Protein AF-A0A7C1AS40-F1 (afdb_monomer_lite)

Secondary structure (DSSP, 8-state):
-HHHHHHHHHHHHHHHHHHHHHHHHTTTS-GGGHHHHHHHHHHHHHHHHHHHHHHH-HHHHHHHTTTHHHHHT-HHHHHHIIIIITTS-HHHHHHHHHHHHHHHHHHHHHHHHHHHHHHHSEETTEE-STTPPP-HHHHSHHHHHHHHHHHHHHHHHHHHHHHHHHHHHHHHHHTS-S----

Radius of gyration: 21.77 Å; chains: 1; bounding box: 57×66×56 Å

Sequence (182 aa):
VENAIGMGAAATFVLVFSNILVSLIKNIIPKKIRIPCFIVVIATFVTMVELFLEAYLPDLNESLGLYVPLIVVNCIILGRAEAFASRNPVMLSLADGLGMGVGFSLALLLLGSIREILGSNALFGYELIPGFRPAMIMILPPGAFLTIGFLLGLFALIRSRRVEREEKMMNAEIALPEGAKE

Foldseek 3Di:
DVLLLLLLVLLLQLLLQLLLVLLVCLVVDDPVCSLVVSLVSSVVSLVVVLVVCVVPPVVSCVVCVVVSNVSSVDCLSSVLSPPPSSPDHNVVSNVVSNVSSVVSSVVSVVLVQVLCCQAVCDGPRHRDDPPDDGPVCCVDPNVSVVSVVVVVVVVVVVVVVVVVVVVVVVVVVVPPDPPPDD

pLDDT: mean 84.47, std 12.49, range [39.41, 96.31]

Structure (mmCIF, N/CA/C/O backbone):
data_AF-A0A7C1AS40-F1
#
_entry.id   AF-A0A7C1AS40-F1
#
loop_
_atom_site.group_PDB
_atom_site.id
_atom_site.type_symbol
_atom_site.label_atom_id
_atom_site.label_alt_id
_atom_site.label_comp_id
_atom_site.label_asym_id
_atom_site.label_entity_id
_atom_site.label_seq_id
_atom_site.pdbx_PDB_ins_code
_atom_site.Cartn_x
_atom_site.Cartn_y
_atom_site.Cartn_z
_atom_site.occupancy
_atom_site.B_iso_or_equiv
_atom_site.auth_seq_id
_atom_site.auth_comp_id
_atom_site.auth_asym_id
_atom_site.auth_atom_id
_atom_site.pdbx_PDB_model_num
ATOM 1 N N . VAL A 1 1 ? 7.147 -4.777 -14.436 1.00 80.81 1 VAL A N 1
ATOM 2 C CA . VAL A 1 1 ? 5.748 -4.370 -14.170 1.00 80.81 1 VAL A CA 1
ATOM 3 C C . VAL A 1 1 ? 4.931 -5.499 -13.568 1.00 80.81 1 VAL A C 1
ATOM 5 O O . VAL A 1 1 ? 4.179 -5.231 -12.641 1.00 80.81 1 VAL A O 1
ATOM 8 N N . GLU A 1 2 ? 5.115 -6.745 -14.008 1.00 81.88 2 GLU A N 1
ATOM 9 C CA . GLU A 1 2 ? 4.418 -7.934 -13.478 1.00 81.88 2 GLU A CA 1
ATOM 10 C C . GLU A 1 2 ? 4.502 -8.045 -11.947 1.00 81.88 2 GLU A C 1
ATOM 12 O O . GLU A 1 2 ? 3.477 -8.092 -11.268 1.00 81.88 2 GLU A O 1
ATOM 17 N N . ASN A 1 3 ? 5.708 -7.914 -11.384 1.00 85.12 3 ASN A N 1
ATOM 18 C CA . ASN A 1 3 ? 5.913 -7.919 -9.930 1.00 85.12 3 ASN A CA 1
ATOM 19 C C . ASN A 1 3 ? 5.188 -6.770 -9.209 1.00 85.12 3 ASN A C 1
ATOM 21 O O . ASN A 1 3 ? 4.711 -6.942 -8.091 1.00 85.12 3 ASN A O 1
ATOM 25 N N . ALA A 1 4 ? 5.082 -5.596 -9.842 1.00 85.75 4 ALA A N 1
ATOM 26 C CA . ALA A 1 4 ? 4.379 -4.451 -9.264 1.00 85.75 4 ALA A CA 1
ATOM 27 C C . ALA A 1 4 ? 2.862 -4.691 -9.212 1.00 85.75 4 ALA A C 1
ATOM 29 O O . ALA A 1 4 ? 2.217 -4.296 -8.243 1.00 85.75 4 ALA A O 1
ATOM 30 N N . ILE A 1 5 ? 2.309 -5.375 -10.219 1.00 88.81 5 ILE A N 1
ATOM 31 C CA . ILE A 1 5 ? 0.897 -5.773 -10.253 1.00 88.81 5 ILE A CA 1
ATOM 32 C C . ILE A 1 5 ? 0.625 -6.815 -9.167 1.00 88.81 5 ILE A C 1
ATOM 34 O O . ILE A 1 5 ? -0.288 -6.622 -8.366 1.00 88.81 5 ILE A O 1
ATOM 38 N N . GLY A 1 6 ? 1.440 -7.874 -9.093 1.00 88.25 6 GLY A N 1
ATOM 39 C CA . GLY A 1 6 ? 1.285 -8.930 -8.088 1.00 88.25 6 GLY A CA 1
ATOM 40 C C . GLY A 1 6 ? 1.382 -8.396 -6.656 1.00 88.25 6 GLY A C 1
ATOM 41 O O . GLY A 1 6 ? 0.500 -8.638 -5.832 1.00 88.25 6 GLY A O 1
ATOM 42 N N . MET A 1 7 ? 2.403 -7.582 -6.378 1.00 88.94 7 MET A N 1
ATOM 43 C CA . MET A 1 7 ? 2.601 -6.978 -5.059 1.00 88.94 7 MET A CA 1
ATOM 44 C C . MET A 1 7 ? 1.507 -5.957 -4.708 1.00 88.94 7 MET A C 1
ATOM 46 O O . MET A 1 7 ? 1.029 -5.933 -3.574 1.00 88.94 7 MET A O 1
ATOM 50 N N . GLY A 1 8 ? 1.081 -5.126 -5.666 1.00 91.19 8 GLY A N 1
ATOM 51 C CA . GLY A 1 8 ? 0.003 -4.154 -5.466 1.00 91.19 8 GLY A CA 1
ATOM 52 C C . GLY A 1 8 ? -1.343 -4.822 -5.181 1.00 91.19 8 GLY A C 1
ATOM 53 O O . GLY A 1 8 ? -2.040 -4.436 -4.239 1.00 91.19 8 GLY A O 1
ATOM 54 N N . ALA A 1 9 ? -1.678 -5.875 -5.930 1.00 92.00 9 ALA A N 1
ATOM 55 C CA . ALA A 1 9 ? -2.897 -6.653 -5.726 1.00 92.00 9 ALA A CA 1
ATOM 56 C C . ALA A 1 9 ? -2.912 -7.336 -4.349 1.00 92.00 9 ALA A C 1
ATOM 58 O O . ALA A 1 9 ? -3.888 -7.195 -3.609 1.00 92.00 9 ALA A O 1
ATOM 59 N N . ALA A 1 10 ? -1.810 -7.992 -3.968 1.00 92.31 10 ALA A N 1
ATOM 60 C CA . ALA A 1 10 ? -1.652 -8.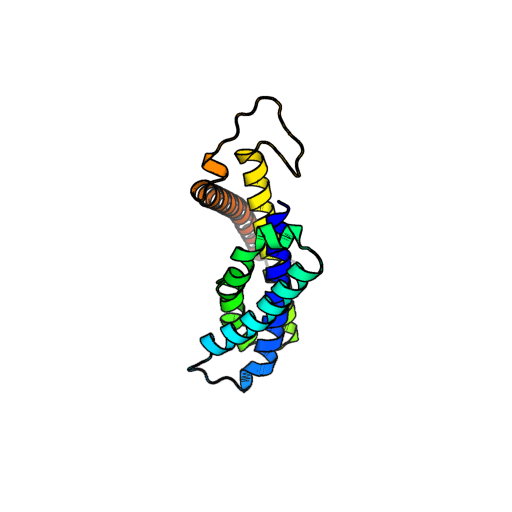609 -2.651 1.00 92.31 10 ALA A CA 1
ATOM 61 C C . ALA A 1 10 ? -1.811 -7.582 -1.516 1.00 92.31 10 ALA A C 1
ATOM 63 O O . ALA A 1 10 ? -2.607 -7.781 -0.598 1.00 92.31 10 ALA A O 1
ATOM 64 N N . ALA A 1 11 ? -1.117 -6.443 -1.601 1.00 92.69 11 ALA A N 1
ATOM 65 C CA . ALA A 1 11 ? -1.206 -5.389 -0.592 1.00 92.69 11 ALA A CA 1
ATOM 66 C C . ALA A 1 11 ? -2.608 -4.763 -0.513 1.00 92.69 11 ALA A C 1
ATOM 68 O O . ALA A 1 11 ? -3.080 -4.459 0.581 1.00 92.69 11 ALA A O 1
ATOM 69 N N . THR A 1 12 ? -3.294 -4.598 -1.647 1.00 95.12 12 THR A N 1
ATOM 70 C CA . THR A 1 12 ? -4.672 -4.080 -1.698 1.00 95.12 12 THR A CA 1
ATOM 71 C C . THR A 1 12 ? -5.645 -5.034 -1.023 1.00 95.12 12 THR A C 1
ATOM 73 O O . THR A 1 12 ? -6.460 -4.597 -0.213 1.00 95.12 12 THR A O 1
ATOM 76 N N . PHE A 1 13 ? -5.536 -6.333 -1.311 1.00 94.94 13 PHE A N 1
ATOM 77 C CA . PHE A 1 13 ? -6.330 -7.358 -0.643 1.00 94.94 13 PHE A CA 1
ATOM 78 C C . PHE A 1 13 ? -6.127 -7.284 0.874 1.00 94.94 13 PHE A C 1
ATOM 80 O O . PHE A 1 13 ? -7.086 -7.084 1.619 1.00 94.94 13 PHE A O 1
ATOM 87 N N . VAL A 1 14 ? -4.872 -7.339 1.329 1.00 95.81 14 VAL A N 1
ATOM 88 C CA . VAL A 1 14 ? -4.545 -7.278 2.759 1.00 95.81 14 VAL A CA 1
ATOM 89 C C . VAL A 1 14 ? -5.106 -6.005 3.391 1.00 95.81 14 VAL A C 1
ATOM 91 O O . VAL A 1 14 ? -5.784 -6.102 4.408 1.00 95.81 14 VAL A O 1
ATOM 94 N N . LEU A 1 15 ? -4.905 -4.839 2.769 1.00 95.69 15 LEU A N 1
ATOM 95 C CA . LEU A 1 15 ? -5.369 -3.543 3.271 1.00 95.69 15 LEU A CA 1
ATOM 96 C C . LEU A 1 15 ? -6.892 -3.486 3.453 1.00 95.69 15 LEU A C 1
ATOM 98 O O . LEU A 1 15 ? -7.380 -2.990 4.470 1.00 95.69 15 LEU A O 1
ATOM 102 N N . VAL A 1 16 ? -7.650 -3.987 2.476 1.00 96.31 16 VAL A N 1
ATOM 103 C CA . VAL A 1 16 ? -9.117 -3.995 2.516 1.00 96.31 16 VAL A CA 1
ATOM 104 C C . VAL A 1 16 ? -9.610 -4.882 3.655 1.00 96.31 16 VAL A C 1
ATOM 106 O O . VAL A 1 16 ? -10.359 -4.420 4.520 1.00 96.31 16 VAL A O 1
ATOM 109 N N . PHE A 1 17 ? -9.162 -6.136 3.699 1.00 95.69 17 PHE A N 1
ATOM 110 C CA . PHE A 1 17 ? -9.638 -7.099 4.690 1.00 95.69 17 PHE A CA 1
ATOM 111 C C . PHE A 1 17 ? -9.147 -6.775 6.104 1.00 95.69 17 PHE A C 1
ATOM 113 O O . PHE A 1 17 ? -9.927 -6.874 7.058 1.00 95.69 17 PHE A O 1
ATOM 120 N N . SER A 1 18 ? -7.913 -6.283 6.255 1.00 95.12 18 SER A N 1
ATOM 121 C CA . SER A 1 18 ? -7.411 -5.825 7.550 1.00 95.12 18 SER A CA 1
ATOM 122 C C . SER A 1 18 ? -8.200 -4.623 8.063 1.00 95.12 18 SER A C 1
ATOM 124 O O . SER A 1 18 ? -8.554 -4.595 9.239 1.00 95.12 18 SER A O 1
ATOM 126 N N . ASN A 1 19 ? -8.541 -3.652 7.205 1.00 94.38 19 ASN A N 1
ATOM 127 C CA . ASN A 1 19 ? -9.319 -2.478 7.613 1.00 94.38 19 ASN A CA 1
ATOM 128 C C . ASN A 1 19 ? -10.747 -2.841 8.030 1.00 94.38 19 ASN A C 1
ATOM 130 O O . ASN A 1 19 ? -11.255 -2.295 9.013 1.00 94.38 19 ASN A O 1
ATOM 134 N N . ILE A 1 20 ? -11.387 -3.777 7.324 1.00 95.19 20 ILE A N 1
ATOM 135 C CA . ILE A 1 20 ? -12.688 -4.324 7.725 1.00 95.19 20 ILE A CA 1
ATOM 136 C C . ILE A 1 20 ? -12.561 -4.940 9.117 1.00 95.19 20 ILE A C 1
ATOM 138 O O . ILE A 1 20 ? -13.259 -4.514 10.037 1.00 95.19 20 ILE A O 1
ATOM 142 N N . LEU A 1 21 ? -11.642 -5.895 9.298 1.00 94.88 21 LEU A N 1
ATOM 143 C CA . LEU A 1 21 ? -11.549 -6.645 10.546 1.00 94.88 21 LEU A CA 1
ATOM 144 C C . LEU A 1 21 ? -11.192 -5.736 11.726 1.00 94.88 21 LEU A C 1
ATOM 146 O O . LEU A 1 21 ? -11.861 -5.796 12.756 1.00 94.88 21 LEU A O 1
ATOM 150 N N . VAL A 1 22 ? -10.221 -4.833 11.554 1.00 94.06 22 VAL A N 1
ATOM 151 C CA . VAL A 1 22 ? -9.848 -3.821 12.555 1.00 94.06 22 VAL A CA 1
ATOM 152 C C . VAL A 1 22 ? -11.051 -2.961 12.946 1.00 94.06 22 VAL A C 1
ATOM 154 O O . VAL A 1 22 ? -11.262 -2.712 14.133 1.00 94.06 22 VAL A O 1
ATOM 157 N N . SER A 1 23 ? -11.878 -2.550 11.982 1.00 93.19 23 SER A N 1
ATOM 158 C CA . SER A 1 23 ? -13.081 -1.760 12.254 1.00 93.19 23 SER A CA 1
ATOM 159 C C . SER A 1 23 ? -14.151 -2.530 13.040 1.00 93.19 23 SER A C 1
ATOM 161 O O . SER A 1 23 ? -14.885 -1.906 13.813 1.00 93.19 23 SER A O 1
ATOM 163 N N . LEU A 1 24 ? -14.236 -3.860 12.901 1.00 92.88 24 LEU A N 1
ATOM 164 C CA . LEU A 1 24 ? -15.124 -4.697 13.720 1.00 92.88 24 LEU A CA 1
ATOM 165 C C . LEU A 1 24 ? -14.606 -4.838 15.157 1.00 92.88 24 LEU A C 1
ATOM 167 O O . LEU A 1 24 ? -15.365 -4.679 16.111 1.00 92.88 24 LEU A O 1
ATOM 171 N N . ILE A 1 25 ? -13.312 -5.114 15.322 1.00 92.56 25 ILE A N 1
ATOM 172 C CA . ILE A 1 25 ? -12.728 -5.456 16.630 1.00 92.56 25 ILE A CA 1
ATOM 173 C C . ILE A 1 25 ? -12.251 -4.235 17.431 1.00 92.56 25 ILE A C 1
ATOM 175 O O . ILE A 1 25 ? -11.827 -4.377 18.579 1.00 92.56 25 ILE A O 1
ATOM 179 N N . LYS A 1 26 ? -12.333 -3.020 16.867 1.00 87.69 26 LYS A N 1
ATOM 180 C CA . LYS A 1 26 ? -11.819 -1.780 17.483 1.00 87.69 26 LYS A CA 1
ATOM 181 C C . LYS A 1 26 ? -12.325 -1.509 18.903 1.00 87.69 26 LYS A C 1
ATOM 183 O O . LYS A 1 26 ? -11.596 -0.913 19.689 1.00 87.69 26 LYS A O 1
ATOM 188 N N . ASN A 1 27 ? -13.541 -1.948 19.237 1.00 88.50 27 ASN A N 1
ATOM 189 C CA . ASN A 1 27 ? -14.148 -1.728 20.555 1.00 88.50 27 ASN A CA 1
ATOM 190 C C . ASN A 1 27 ? -13.573 -2.650 21.642 1.00 88.50 27 ASN A C 1
ATOM 192 O O . ASN A 1 27 ? -13.699 -2.349 22.824 1.00 88.50 27 ASN A O 1
ATOM 196 N N . ILE A 1 28 ? -12.942 -3.759 21.246 1.00 91.12 28 ILE A N 1
ATOM 197 C CA . ILE A 1 28 ? -12.366 -4.759 22.155 1.00 91.12 28 ILE A CA 1
ATOM 198 C C . ILE A 1 28 ? -10.902 -4.414 22.477 1.00 91.12 28 ILE A C 1
ATOM 200 O O . ILE A 1 28 ? -10.394 -4.767 23.537 1.00 91.12 28 ILE A O 1
ATOM 204 N N . ILE A 1 29 ? -10.214 -3.699 21.580 1.00 90.00 29 ILE A N 1
ATOM 205 C CA . ILE A 1 29 ? -8.767 -3.466 21.664 1.00 90.00 29 ILE A CA 1
ATOM 206 C C . ILE A 1 29 ? -8.430 -2.299 22.614 1.00 90.00 29 ILE A C 1
ATOM 208 O O . ILE A 1 29 ? -8.769 -1.143 22.329 1.00 90.00 29 ILE A O 1
ATOM 212 N N . PRO A 1 30 ? -7.663 -2.538 23.697 1.00 90.69 30 PRO A N 1
ATOM 213 C CA . PRO A 1 30 ? -7.175 -1.478 24.573 1.00 90.69 30 PRO A CA 1
ATOM 214 C C . PRO A 1 30 ? -6.168 -0.566 23.864 1.00 90.69 30 PRO A C 1
ATOM 216 O O . PRO A 1 30 ? -5.288 -1.024 23.135 1.00 90.69 30 PRO A O 1
ATOM 219 N N . LYS A 1 31 ? -6.209 0.741 24.162 1.00 89.62 31 LYS A N 1
ATOM 220 C CA . LYS A 1 31 ? -5.322 1.746 23.535 1.00 89.62 31 LYS A CA 1
ATOM 221 C C . LYS A 1 31 ? -3.826 1.423 23.669 1.00 89.62 31 LYS A C 1
ATOM 223 O O . LYS A 1 31 ? -3.066 1.740 22.764 1.00 89.62 31 LYS A O 1
ATOM 228 N N . LYS A 1 32 ? -3.411 0.789 24.774 1.00 91.88 32 LYS A N 1
ATOM 229 C CA . LYS A 1 32 ? -1.999 0.498 25.082 1.00 91.88 32 LYS A CA 1
ATOM 230 C C . LYS A 1 32 ? -1.362 -0.558 24.169 1.00 91.88 32 LYS A C 1
ATOM 232 O O . LYS A 1 32 ? -0.155 -0.525 23.988 1.00 91.88 32 LYS A O 1
ATOM 237 N N . ILE A 1 33 ? -2.151 -1.476 23.605 1.00 93.69 33 ILE A N 1
ATOM 238 C CA . ILE A 1 33 ? -1.653 -2.622 22.814 1.00 93.69 33 ILE A CA 1
ATOM 239 C C . ILE A 1 33 ? -2.183 -2.624 21.377 1.00 93.69 33 ILE A C 1
ATOM 241 O O . ILE A 1 33 ? -2.150 -3.638 20.686 1.00 93.69 33 ILE A O 1
ATOM 245 N N . ARG A 1 34 ? -2.673 -1.473 20.909 1.00 91.06 34 ARG A N 1
ATOM 246 C CA . ARG A 1 34 ? -3.359 -1.355 19.623 1.00 91.06 34 ARG A CA 1
ATOM 247 C C . ARG A 1 34 ? -2.477 -1.726 18.429 1.00 91.06 34 ARG A C 1
ATOM 249 O O . ARG A 1 34 ? -2.910 -2.509 17.591 1.00 91.06 34 ARG A O 1
ATOM 256 N N . ILE A 1 35 ? -1.265 -1.174 18.363 1.00 92.81 35 ILE A N 1
ATOM 257 C CA . ILE A 1 35 ? -0.340 -1.394 17.241 1.00 92.81 35 ILE A CA 1
ATOM 258 C C . ILE A 1 35 ? 0.022 -2.888 17.113 1.00 92.81 35 ILE A C 1
ATOM 260 O O . ILE A 1 35 ? -0.199 -3.438 16.035 1.00 92.81 35 ILE A O 1
ATOM 264 N N . PRO A 1 36 ? 0.462 -3.591 18.183 1.00 94.12 36 PRO A N 1
ATOM 265 C CA . PRO A 1 36 ? 0.681 -5.038 18.125 1.00 94.12 36 PRO A CA 1
ATOM 266 C C . PRO A 1 36 ? -0.546 -5.836 17.672 1.00 94.12 36 PRO A C 1
ATOM 268 O O . PRO A 1 36 ? -0.420 -6.710 16.819 1.00 94.12 36 PRO A O 1
ATOM 271 N N . CYS A 1 37 ? -1.743 -5.521 18.183 1.00 94.19 37 CYS A N 1
ATOM 272 C CA . CYS A 1 37 ? -2.968 -6.209 17.764 1.00 94.19 37 CYS A CA 1
ATOM 273 C C . CYS A 1 37 ? -3.250 -6.040 16.263 1.00 94.19 37 CYS A C 1
ATOM 275 O O . CYS A 1 37 ? -3.658 -6.995 15.607 1.00 94.19 37 CYS A O 1
ATOM 277 N N . PHE A 1 38 ? -3.022 -4.848 15.705 1.00 93.75 38 PHE A N 1
ATOM 278 C CA . PHE A 1 38 ? -3.210 -4.610 14.272 1.00 93.75 38 PHE A CA 1
ATOM 279 C C . PHE A 1 38 ? -2.192 -5.363 13.426 1.00 93.75 38 PHE A C 1
ATOM 281 O O . PHE A 1 38 ? -2.575 -5.951 12.420 1.00 93.75 38 PHE A O 1
ATOM 288 N N . ILE A 1 39 ? -0.930 -5.410 13.855 1.00 94.75 39 ILE A N 1
ATOM 289 C CA . ILE A 1 39 ? 0.113 -6.177 13.165 1.00 94.75 39 ILE A CA 1
ATOM 290 C C . ILE A 1 39 ? -0.263 -7.661 13.106 1.00 94.75 39 ILE A C 1
ATOM 292 O O . ILE A 1 39 ? -0.137 -8.261 12.046 1.00 94.75 39 ILE A O 1
ATOM 296 N N . VAL A 1 40 ? -0.790 -8.241 14.191 1.00 95.12 40 VAL A N 1
ATOM 297 C CA . VAL A 1 40 ? -1.249 -9.644 14.196 1.00 95.12 40 VAL A CA 1
ATOM 298 C C . VAL A 1 40 ? -2.393 -9.859 13.204 1.00 95.12 40 VAL A C 1
ATOM 300 O O . VAL A 1 40 ? -2.353 -10.803 12.422 1.00 95.12 40 VAL A O 1
ATOM 303 N N . VAL A 1 41 ? -3.386 -8.966 13.179 1.00 95.19 41 VAL A N 1
ATOM 304 C CA . VAL A 1 41 ? -4.489 -9.031 12.206 1.00 95.19 41 VAL A CA 1
ATOM 305 C C . VAL A 1 41 ? -3.969 -8.971 10.770 1.00 95.19 41 VAL A C 1
ATOM 307 O O . VAL A 1 41 ? -4.341 -9.797 9.942 1.00 95.19 41 VAL A O 1
ATOM 310 N N . ILE A 1 42 ? -3.076 -8.031 10.472 1.00 95.50 42 ILE A N 1
ATOM 311 C CA . ILE A 1 42 ? -2.483 -7.891 9.140 1.00 95.50 42 ILE A CA 1
ATOM 312 C C . ILE A 1 42 ? -1.681 -9.150 8.790 1.00 95.50 42 ILE A C 1
ATOM 314 O O . ILE A 1 42 ? -1.864 -9.696 7.705 1.00 95.50 42 ILE A O 1
ATOM 318 N N . ALA A 1 43 ? -0.861 -9.654 9.717 1.00 96.12 43 ALA A N 1
ATOM 319 C CA . ALA A 1 43 ? -0.068 -10.865 9.532 1.00 96.12 43 ALA A CA 1
ATOM 320 C C . ALA A 1 43 ? -0.941 -12.068 9.165 1.00 96.12 43 ALA A C 1
ATOM 322 O O . ALA A 1 43 ? -0.603 -12.780 8.228 1.00 96.12 43 ALA A O 1
ATOM 323 N N . THR A 1 44 ? -2.104 -12.245 9.804 1.00 95.88 44 THR A N 1
ATOM 324 C CA . THR A 1 44 ? -3.008 -13.350 9.438 1.00 95.88 44 THR A CA 1
ATOM 325 C C . THR A 1 44 ? -3.484 -13.284 7.988 1.00 95.88 44 THR A C 1
ATOM 327 O O . THR A 1 44 ? -3.530 -14.313 7.318 1.00 95.88 44 THR A O 1
ATOM 330 N N . PHE A 1 45 ? -3.782 -12.089 7.469 1.00 95.69 45 PHE A N 1
ATOM 331 C CA . PHE A 1 45 ? -4.193 -11.927 6.074 1.00 95.69 45 PHE A CA 1
ATOM 332 C C . PHE A 1 45 ? -3.018 -12.072 5.109 1.00 95.69 45 PHE A C 1
ATOM 334 O O . PHE A 1 45 ? -3.181 -12.659 4.044 1.00 95.69 45 PHE A O 1
ATOM 341 N N . VAL A 1 46 ? -1.834 -11.582 5.481 1.00 94.94 46 VAL A N 1
ATOM 342 C CA . VAL A 1 46 ? -0.617 -11.762 4.682 1.00 94.94 46 VAL A CA 1
ATOM 343 C C . VAL A 1 46 ? -0.270 -13.244 4.552 1.00 94.94 46 VAL A C 1
ATOM 345 O O . VAL A 1 46 ? -0.041 -13.697 3.438 1.00 94.94 46 VAL A O 1
ATOM 348 N N . THR A 1 47 ? -0.331 -14.021 5.636 1.00 94.50 47 THR A N 1
ATOM 349 C CA . THR A 1 47 ? -0.098 -15.474 5.591 1.00 94.50 47 THR A CA 1
ATOM 350 C C . THR A 1 47 ? -1.136 -16.200 4.732 1.00 94.50 47 THR A C 1
ATOM 352 O O . THR A 1 47 ? -0.789 -17.121 4.001 1.00 94.50 47 THR A O 1
ATOM 355 N N . MET A 1 48 ? -2.409 -15.782 4.753 1.00 94.00 48 MET A N 1
ATOM 356 C CA . MET A 1 48 ? -3.408 -16.339 3.827 1.00 94.00 48 MET A CA 1
ATOM 357 C C . MET A 1 48 ? -3.044 -16.076 2.360 1.00 94.00 48 MET A C 1
ATOM 359 O O . MET A 1 48 ? -3.212 -16.962 1.525 1.00 94.00 48 MET A O 1
ATOM 363 N N . VAL A 1 49 ? -2.539 -14.880 2.041 1.00 92.81 49 VAL A N 1
ATOM 364 C CA . VAL A 1 49 ? -2.078 -14.543 0.686 1.00 92.81 49 VAL A CA 1
ATOM 365 C C . VAL A 1 49 ? -0.826 -15.333 0.312 1.00 92.81 49 VAL A C 1
ATOM 367 O O . VAL A 1 49 ? -0.746 -15.816 -0.810 1.00 92.81 49 VAL A O 1
ATOM 370 N N . GLU A 1 50 ? 0.116 -15.502 1.237 1.00 91.81 50 GLU A N 1
ATOM 371 C CA . GLU A 1 50 ? 1.334 -16.299 1.046 1.00 91.81 50 GLU A CA 1
ATOM 372 C C . GLU A 1 50 ? 0.999 -17.737 0.635 1.00 91.81 50 GLU A C 1
ATOM 374 O O . GLU A 1 50 ? 1.416 -18.191 -0.428 1.00 91.81 50 GLU A O 1
ATOM 379 N N . LEU A 1 51 ? 0.137 -18.405 1.408 1.00 92.12 51 LEU A N 1
ATOM 380 C CA . LEU A 1 51 ? -0.316 -19.768 1.116 1.00 92.12 51 LEU A CA 1
ATOM 381 C C . LEU A 1 51 ? -1.108 -19.852 -0.197 1.00 92.12 51 LEU A C 1
ATOM 383 O O . LEU A 1 51 ? -1.020 -20.840 -0.923 1.00 92.12 51 LEU A O 1
ATOM 387 N N . PHE A 1 52 ? -1.891 -18.819 -0.520 1.00 91.06 52 PHE A N 1
ATOM 388 C CA . PHE A 1 52 ? -2.626 -18.760 -1.783 1.00 91.06 52 PHE A CA 1
ATOM 389 C C . PHE A 1 52 ? -1.684 -18.626 -2.989 1.00 91.06 52 PHE A C 1
ATOM 391 O O . PHE A 1 52 ? -1.885 -19.296 -4.003 1.00 91.06 52 PHE A O 1
ATOM 398 N N . LEU A 1 53 ? -0.648 -17.790 -2.886 1.00 89.38 53 LEU A N 1
ATOM 399 C CA . LEU A 1 53 ? 0.364 -17.631 -3.930 1.00 89.38 53 LEU A CA 1
ATOM 400 C C . LEU A 1 53 ? 1.174 -18.914 -4.115 1.00 89.38 53 LEU A C 1
ATOM 402 O O . LEU A 1 53 ? 1.360 -19.343 -5.249 1.00 89.38 53 LEU A O 1
ATOM 406 N N . GLU A 1 54 ? 1.586 -19.559 -3.024 1.00 88.62 54 GLU A N 1
ATOM 407 C CA . GLU A 1 54 ? 2.306 -20.834 -3.070 1.00 88.62 54 GLU A CA 1
ATOM 408 C C . GLU A 1 54 ? 1.487 -21.938 -3.760 1.00 88.62 54 GLU A C 1
ATOM 410 O O . GLU A 1 54 ? 2.031 -22.716 -4.541 1.00 88.62 54 GLU A O 1
ATOM 415 N N . ALA A 1 55 ? 0.169 -21.976 -3.531 1.00 90.56 55 ALA A N 1
ATOM 416 C CA . ALA A 1 55 ? -0.702 -23.013 -4.080 1.00 90.56 55 ALA A CA 1
ATOM 417 C C . ALA A 1 55 ? -1.096 -22.807 -5.555 1.00 90.56 55 ALA A C 1
ATOM 419 O O . ALA A 1 55 ? -1.215 -23.786 -6.291 1.00 90.56 55 ALA A O 1
ATOM 420 N N . TYR A 1 56 ? -1.346 -21.566 -5.989 1.00 86.81 56 TYR A N 1
ATOM 421 C CA . TYR A 1 56 ? -1.924 -21.288 -7.315 1.00 86.81 56 TYR A CA 1
ATOM 422 C C . TYR A 1 56 ? -0.983 -20.556 -8.279 1.00 86.81 56 TYR A C 1
ATOM 424 O O . TYR A 1 56 ? -1.200 -20.609 -9.488 1.00 86.81 56 TYR A O 1
ATOM 432 N N . LEU A 1 57 ? 0.026 -19.842 -7.771 1.00 87.38 57 LEU A N 1
ATOM 433 C CA . LEU A 1 57 ? 0.884 -18.939 -8.545 1.00 87.38 57 LEU A CA 1
ATOM 434 C C . LEU A 1 57 ? 2.367 -19.093 -8.133 1.00 87.38 57 LEU A C 1
ATOM 436 O O . LEU A 1 57 ? 2.974 -18.123 -7.665 1.00 87.38 57 LEU A O 1
ATOM 440 N N . PRO A 1 58 ? 2.974 -20.284 -8.306 1.00 83.25 58 PRO A N 1
ATOM 441 C CA . PRO A 1 58 ? 4.325 -20.576 -7.819 1.00 83.25 58 PRO A CA 1
ATOM 442 C C . PRO A 1 58 ? 5.401 -19.667 -8.432 1.00 83.25 58 PRO A C 1
ATOM 444 O O . PRO A 1 58 ? 6.269 -19.195 -7.702 1.00 83.25 58 PRO A O 1
ATOM 447 N N . ASP A 1 59 ? 5.295 -19.324 -9.720 1.00 83.88 59 ASP A N 1
ATOM 448 C CA . ASP A 1 59 ? 6.247 -18.426 -10.401 1.00 83.88 59 ASP A CA 1
ATOM 449 C C . ASP A 1 59 ? 6.262 -17.017 -9.776 1.00 83.88 59 ASP A C 1
ATOM 451 O O . ASP A 1 59 ? 7.305 -16.375 -9.608 1.00 83.88 59 ASP A O 1
ATOM 455 N N . LEU A 1 60 ? 5.080 -16.529 -9.381 1.00 80.38 60 LEU A N 1
ATOM 456 C CA . LEU A 1 60 ? 4.936 -15.243 -8.706 1.00 80.38 60 LEU A CA 1
ATOM 457 C C . LEU A 1 60 ? 5.404 -15.332 -7.248 1.00 80.38 60 LEU A C 1
ATOM 459 O O . LEU A 1 60 ? 5.982 -14.372 -6.739 1.00 80.38 60 LEU A O 1
ATOM 463 N N . ASN A 1 61 ? 5.186 -16.473 -6.590 1.00 83.56 61 ASN A N 1
ATOM 464 C CA . ASN A 1 61 ? 5.659 -16.725 -5.233 1.00 83.56 61 ASN A CA 1
ATOM 465 C C . ASN A 1 61 ? 7.192 -16.776 -5.157 1.00 83.56 61 ASN A C 1
ATOM 467 O O . ASN A 1 61 ? 7.768 -16.216 -4.234 1.00 83.56 61 ASN A O 1
ATOM 471 N N . GLU A 1 62 ? 7.877 -17.358 -6.143 1.00 82.44 62 GLU A N 1
ATOM 472 C CA . GLU A 1 62 ? 9.346 -17.365 -6.182 1.00 82.44 62 GLU A CA 1
ATOM 473 C C . GLU A 1 62 ? 9.913 -15.938 -6.304 1.00 82.44 62 GLU A C 1
ATOM 475 O O . GLU A 1 62 ? 10.876 -15.571 -5.629 1.00 82.44 62 GLU A O 1
ATOM 480 N N . SER A 1 63 ? 9.245 -15.088 -7.090 1.00 82.44 63 SER A N 1
ATOM 481 C CA . SER A 1 63 ? 9.625 -13.681 -7.272 1.00 82.44 63 SER A CA 1
ATOM 482 C C . SER A 1 63 ? 9.253 -12.781 -6.083 1.00 82.44 63 SER A C 1
ATOM 484 O O . SER A 1 63 ? 9.954 -11.805 -5.796 1.00 82.44 63 SER A O 1
ATOM 486 N N . LEU A 1 64 ? 8.135 -13.064 -5.400 1.00 76.25 64 LEU A N 1
ATOM 487 C CA . LEU A 1 64 ? 7.583 -12.234 -4.321 1.00 76.25 64 LEU A CA 1
ATOM 488 C C . LEU A 1 64 ? 7.808 -12.788 -2.911 1.00 76.25 64 LEU A C 1
ATOM 490 O O . LEU A 1 64 ? 7.538 -12.061 -1.961 1.00 76.25 64 LEU A O 1
ATOM 494 N N . GLY A 1 65 ? 8.310 -14.010 -2.739 1.00 78.50 65 GLY A N 1
ATOM 495 C CA . GLY A 1 65 ? 8.262 -14.740 -1.466 1.00 78.50 65 GLY A CA 1
ATOM 496 C C . GLY A 1 65 ? 8.898 -13.988 -0.298 1.00 78.50 65 GLY A C 1
ATOM 497 O O . GLY A 1 65 ? 8.298 -13.855 0.763 1.00 78.50 65 GLY A O 1
ATOM 498 N N . LEU A 1 66 ? 10.060 -13.363 -0.512 1.00 82.75 66 LEU A N 1
ATOM 499 C CA . LEU A 1 66 ? 10.701 -12.521 0.511 1.00 82.75 66 LEU A CA 1
ATOM 500 C C . LEU A 1 66 ? 9.975 -11.186 0.751 1.00 82.75 66 LEU A C 1
ATOM 502 O O . LEU A 1 66 ? 10.130 -10.567 1.804 1.00 82.75 66 LEU A O 1
ATOM 506 N N . TYR A 1 67 ? 9.191 -10.725 -0.220 1.00 84.44 67 TYR A N 1
ATOM 507 C CA . TYR A 1 67 ? 8.430 -9.483 -0.142 1.00 84.44 67 TYR A CA 1
ATOM 508 C C . TYR A 1 67 ? 7.059 -9.653 0.515 1.00 84.44 67 TYR A C 1
ATOM 510 O O . TYR A 1 67 ? 6.537 -8.669 1.038 1.00 84.44 67 TYR A O 1
ATOM 518 N N . VAL A 1 68 ? 6.485 -10.861 0.549 1.00 87.25 68 VAL A N 1
ATOM 519 C CA . VAL A 1 68 ? 5.183 -11.106 1.190 1.00 87.25 68 VAL A CA 1
ATOM 520 C C . VAL A 1 68 ? 5.222 -10.765 2.692 1.00 87.25 68 VAL A C 1
ATOM 522 O O . VAL A 1 68 ? 4.409 -9.939 3.115 1.00 87.25 68 VAL A O 1
ATOM 525 N N . PRO A 1 69 ? 6.205 -11.215 3.501 1.00 88.19 69 PRO A N 1
ATOM 526 C CA . PRO A 1 69 ? 6.320 -10.796 4.903 1.00 88.19 69 PRO A CA 1
ATOM 527 C C . PRO A 1 69 ? 6.533 -9.285 5.091 1.00 88.19 69 PRO A C 1
ATOM 529 O O . PRO A 1 69 ? 6.089 -8.711 6.088 1.00 88.19 69 PRO A O 1
ATOM 532 N N . LEU A 1 70 ? 7.164 -8.605 4.124 1.00 91.25 70 LEU A N 1
ATOM 533 C CA . LEU A 1 70 ? 7.351 -7.149 4.162 1.00 91.25 70 LEU A CA 1
ATOM 534 C C . LEU A 1 70 ? 6.029 -6.375 4.009 1.00 91.25 70 LEU A C 1
ATOM 536 O O . LEU A 1 70 ? 5.963 -5.204 4.387 1.00 91.25 70 LEU A O 1
ATOM 540 N N . ILE A 1 71 ? 4.957 -7.018 3.531 1.00 92.38 71 ILE A N 1
ATOM 541 C CA . ILE A 1 71 ? 3.609 -6.435 3.506 1.00 92.38 71 ILE A CA 1
ATOM 542 C C . ILE A 1 71 ? 3.108 -6.186 4.937 1.00 92.38 71 ILE A C 1
ATOM 544 O O . ILE A 1 71 ? 2.479 -5.158 5.184 1.00 92.38 71 ILE A O 1
ATOM 548 N N . VAL A 1 72 ? 3.438 -7.058 5.901 1.00 92.50 72 VAL A N 1
ATOM 549 C CA . VAL A 1 72 ? 2.983 -6.936 7.302 1.00 92.50 72 VAL A CA 1
ATOM 550 C C . VAL A 1 72 ? 3.424 -5.616 7.929 1.00 92.50 72 VAL A C 1
ATOM 552 O O . VAL A 1 72 ? 2.656 -4.959 8.631 1.00 92.50 72 VAL A O 1
ATOM 555 N N . VAL A 1 73 ? 4.666 -5.219 7.658 1.00 92.81 73 VAL A N 1
ATOM 556 C CA . VAL A 1 73 ? 5.283 -4.000 8.198 1.00 92.81 73 VAL A CA 1
ATOM 557 C C . VAL A 1 73 ? 5.122 -2.797 7.271 1.00 92.81 73 VAL A C 1
ATOM 559 O O . VAL A 1 73 ? 5.752 -1.760 7.480 1.00 92.81 73 VAL A O 1
ATOM 562 N N . ASN A 1 74 ? 4.277 -2.900 6.243 1.00 93.56 74 ASN A N 1
ATOM 563 C CA . ASN A 1 74 ? 4.066 -1.799 5.323 1.00 93.56 74 ASN A CA 1
ATOM 564 C C . ASN A 1 74 ? 3.358 -0.625 6.021 1.00 93.56 74 ASN A C 1
ATOM 566 O O . ASN A 1 74 ? 2.255 -0.752 6.565 1.00 93.56 74 ASN A O 1
ATOM 570 N N . CYS A 1 75 ? 3.979 0.553 5.940 1.00 92.62 75 CYS A N 1
ATOM 571 C CA . CYS A 1 75 ? 3.504 1.773 6.584 1.00 92.62 75 CYS A CA 1
ATOM 572 C C . CYS A 1 75 ? 2.101 2.205 6.130 1.00 92.62 75 CYS A C 1
ATOM 574 O O . CYS A 1 75 ? 1.370 2.788 6.929 1.00 92.62 75 CYS A O 1
ATOM 576 N N . ILE A 1 76 ? 1.702 1.934 4.878 1.00 93.31 76 ILE A N 1
ATOM 577 C CA . ILE A 1 76 ? 0.358 2.291 4.403 1.00 93.31 76 ILE A CA 1
ATOM 578 C C . ILE A 1 76 ? -0.702 1.445 5.108 1.00 93.31 76 ILE A C 1
ATOM 580 O O . ILE A 1 76 ? -1.721 1.977 5.539 1.00 93.31 76 ILE A O 1
ATOM 584 N N . ILE A 1 77 ? -0.439 0.151 5.297 1.00 94.75 77 ILE A N 1
ATOM 585 C CA . ILE A 1 77 ? -1.408 -0.790 5.861 1.00 94.75 77 ILE A CA 1
ATOM 586 C C . ILE A 1 77 ? -1.613 -0.500 7.341 1.00 94.75 77 ILE A C 1
ATOM 588 O O . ILE A 1 77 ? -2.740 -0.253 7.774 1.00 94.75 77 ILE A O 1
ATOM 592 N N . LEU A 1 78 ? -0.520 -0.421 8.101 1.00 93.56 78 LEU A N 1
ATOM 593 C CA . LEU A 1 78 ? -0.596 -0.086 9.519 1.00 93.56 78 LEU A CA 1
ATOM 594 C C . LEU A 1 78 ? -1.146 1.333 9.739 1.00 93.56 78 LEU A C 1
ATOM 596 O O . LEU A 1 78 ? -2.008 1.542 10.594 1.00 93.56 78 LEU A O 1
ATOM 600 N N . GLY A 1 79 ? -0.696 2.300 8.933 1.00 93.19 79 GLY A N 1
ATOM 601 C CA . GLY A 1 79 ? -1.107 3.697 9.042 1.00 93.19 79 GLY A CA 1
ATOM 602 C C . GLY A 1 79 ? -2.599 3.908 8.785 1.00 93.19 79 GLY A C 1
ATOM 603 O O . GLY A 1 79 ? -3.240 4.659 9.520 1.00 93.19 79 GLY A O 1
ATOM 604 N N . ARG A 1 80 ? -3.191 3.229 7.791 1.00 95.19 80 ARG A N 1
ATOM 605 C CA . ARG A 1 80 ? -4.645 3.300 7.547 1.00 95.19 80 ARG A CA 1
ATOM 606 C C . ARG A 1 80 ? -5.448 2.534 8.593 1.00 95.19 80 ARG A C 1
ATOM 608 O O . ARG A 1 80 ? -6.477 3.046 9.045 1.00 95.19 80 ARG A O 1
ATOM 615 N N . ALA A 1 81 ? -4.963 1.375 9.038 1.00 93.12 81 ALA A N 1
ATOM 616 C CA . ALA A 1 81 ? -5.600 0.623 10.116 1.00 93.12 81 ALA A CA 1
ATOM 617 C C . ALA A 1 81 ? -5.706 1.469 11.401 1.00 93.12 81 ALA A C 1
ATOM 619 O O . ALA A 1 81 ? -6.760 1.533 12.041 1.00 93.12 81 ALA A O 1
ATOM 620 N N . GLU A 1 82 ? -4.640 2.196 11.746 1.00 93.19 82 GLU A N 1
ATOM 621 C CA . GLU A 1 82 ? -4.621 3.075 12.911 1.00 93.19 82 GLU A CA 1
ATOM 622 C C . GLU A 1 82 ? -5.397 4.378 12.708 1.00 93.19 82 GLU A C 1
ATOM 624 O O . GLU A 1 82 ? -6.270 4.701 13.520 1.00 93.19 82 GLU A O 1
ATOM 629 N N . ALA A 1 83 ? -5.099 5.138 11.655 1.00 91.38 83 ALA A N 1
ATOM 630 C CA . ALA A 1 83 ? -5.655 6.475 11.476 1.00 91.38 83 ALA A CA 1
ATOM 631 C C . ALA A 1 83 ? -7.138 6.454 11.078 1.00 91.38 83 ALA A C 1
ATOM 633 O O . ALA A 1 83 ? -7.880 7.357 11.468 1.00 91.38 83 ALA A O 1
ATOM 634 N N . PHE A 1 84 ? -7.577 5.432 10.334 1.00 92.12 84 PHE A N 1
ATOM 635 C CA . PHE A 1 84 ? -8.916 5.380 9.754 1.00 92.12 84 PHE A CA 1
ATOM 636 C C . PHE A 1 84 ? -9.760 4.229 10.310 1.00 92.12 84 PHE A C 1
ATOM 638 O O . PHE A 1 84 ? -10.793 4.486 10.934 1.00 92.12 84 PHE A O 1
ATOM 645 N N . ALA A 1 85 ? -9.335 2.974 10.146 1.00 90.31 85 ALA A N 1
ATOM 646 C CA . ALA A 1 85 ? -10.172 1.817 10.491 1.00 90.31 85 ALA A CA 1
ATOM 647 C C . ALA A 1 85 ? -10.510 1.746 11.992 1.00 90.31 85 ALA A C 1
ATOM 649 O O . ALA A 1 85 ? -11.633 1.408 12.371 1.00 90.31 85 ALA A O 1
ATOM 650 N N . SER A 1 86 ? -9.575 2.149 12.860 1.00 90.62 86 SER A N 1
ATOM 651 C CA . SER A 1 86 ? -9.781 2.163 14.316 1.00 90.62 86 SER A CA 1
ATOM 652 C C . SER A 1 86 ? -10.807 3.194 14.810 1.00 90.62 86 SER A C 1
ATOM 654 O O . SER A 1 86 ? -11.214 3.139 15.971 1.00 90.62 86 SER A O 1
ATOM 656 N N . ARG A 1 87 ? -11.229 4.138 13.954 1.00 90.12 87 ARG A N 1
ATOM 657 C CA . ARG A 1 87 ? -12.128 5.252 14.312 1.00 90.12 87 ARG A CA 1
ATOM 658 C C . ARG A 1 87 ? -13.417 5.294 13.493 1.00 90.12 87 ARG A C 1
ATOM 660 O O . ARG A 1 87 ? -14.369 5.940 13.914 1.00 90.12 87 ARG A O 1
ATOM 667 N N . ASN A 1 88 ? -13.466 4.600 12.360 1.00 92.69 88 ASN A N 1
ATOM 668 C CA . ASN A 1 88 ? -14.586 4.640 11.421 1.00 92.69 88 ASN A CA 1
ATOM 669 C C . ASN A 1 88 ? -15.371 3.321 11.411 1.00 92.69 88 ASN A C 1
ATOM 671 O O . ASN A 1 88 ? -14.839 2.286 11.821 1.00 92.69 88 ASN A O 1
ATOM 675 N N . PRO A 1 89 ? -16.644 3.318 10.976 1.00 92.56 89 PRO A N 1
ATOM 676 C CA . PRO A 1 89 ? -17.423 2.099 10.771 1.00 92.56 89 PRO A CA 1
ATOM 677 C C . PRO A 1 89 ? -16.908 1.281 9.578 1.00 92.56 89 PRO A C 1
ATOM 679 O O . PRO A 1 89 ? -16.111 1.752 8.763 1.00 92.56 89 PRO A O 1
ATOM 682 N N . VAL A 1 90 ? -17.396 0.046 9.473 1.00 92.25 90 VAL A N 1
ATOM 683 C CA . VAL A 1 90 ? -16.884 -0.963 8.536 1.00 92.25 90 VAL A CA 1
ATOM 684 C C . VAL A 1 90 ? -17.019 -0.516 7.082 1.00 92.25 90 VAL A C 1
ATOM 686 O O . VAL A 1 90 ? -16.048 -0.589 6.339 1.00 92.25 90 VAL A O 1
ATOM 689 N N . MET A 1 91 ? -18.178 0.022 6.690 1.00 92.31 91 MET A N 1
ATOM 690 C CA . MET A 1 91 ? -18.425 0.455 5.306 1.00 92.31 91 MET A CA 1
ATOM 691 C C . MET A 1 91 ? -17.505 1.595 4.858 1.00 92.31 91 MET A C 1
ATOM 693 O O . MET A 1 91 ? -16.980 1.566 3.749 1.00 92.31 91 MET A O 1
ATOM 697 N N . LEU A 1 92 ? -17.246 2.570 5.735 1.00 92.25 92 LEU A N 1
ATOM 698 C CA . LEU A 1 92 ? -16.274 3.627 5.448 1.00 92.25 92 LEU A CA 1
ATOM 699 C C . LEU A 1 92 ? -14.850 3.058 5.379 1.00 92.25 92 LEU A C 1
ATOM 701 O O . LEU A 1 92 ? -14.067 3.462 4.526 1.00 92.25 92 LEU A O 1
ATOM 705 N N . SER A 1 93 ? -14.518 2.102 6.250 1.00 92.12 93 SER A N 1
ATOM 706 C CA . SER A 1 93 ? -13.187 1.475 6.292 1.00 92.12 93 SER A CA 1
ATOM 707 C C . SER A 1 93 ? -12.912 0.598 5.064 1.00 92.12 93 SER A C 1
ATOM 709 O O . SER A 1 93 ? -11.776 0.539 4.598 1.00 92.12 93 SER A O 1
ATOM 711 N N . LEU A 1 94 ? -13.953 -0.037 4.516 1.00 93.56 94 LEU A N 1
ATOM 712 C CA . LEU A 1 94 ? -13.922 -0.760 3.244 1.00 93.56 94 LEU A CA 1
ATOM 713 C C . LEU A 1 94 ? -13.602 0.193 2.087 1.00 93.56 94 LEU A C 1
ATOM 715 O O . LEU A 1 94 ? -12.683 -0.067 1.313 1.00 93.56 94 LEU A O 1
ATOM 719 N N . ALA A 1 95 ? -14.344 1.301 1.987 1.00 94.56 95 ALA A N 1
ATOM 720 C CA . ALA A 1 95 ? -14.136 2.302 0.945 1.00 94.56 95 ALA A CA 1
ATOM 721 C C . ALA A 1 95 ? -12.725 2.912 1.018 1.00 94.56 95 ALA A C 1
ATOM 723 O O . ALA A 1 95 ? -12.075 3.075 -0.013 1.00 94.56 95 ALA A O 1
ATOM 724 N N . ASP A 1 96 ? -12.225 3.176 2.230 1.00 93.44 96 ASP A N 1
ATOM 725 C CA . ASP A 1 96 ? -10.849 3.625 2.447 1.00 93.44 96 ASP A CA 1
ATOM 726 C C . ASP A 1 96 ? -9.814 2.593 1.990 1.00 93.44 96 ASP A C 1
ATOM 728 O O . ASP A 1 96 ? -8.888 2.928 1.254 1.00 93.44 96 ASP A O 1
ATOM 732 N N . GLY A 1 97 ? -9.985 1.330 2.393 1.00 92.56 97 GLY A N 1
ATOM 733 C CA . GLY A 1 97 ? -9.085 0.248 2.002 1.00 92.56 97 GLY A CA 1
ATOM 734 C C . GLY A 1 97 ? -9.022 0.070 0.484 1.00 92.56 97 GLY A C 1
ATOM 735 O O . GLY A 1 97 ? -7.933 -0.046 -0.074 1.00 92.56 97 GLY A O 1
ATOM 736 N N . LEU A 1 98 ? -10.171 0.125 -0.198 1.00 94.88 98 LEU A N 1
ATOM 737 C CA . LEU A 1 98 ? -10.234 0.028 -1.658 1.00 94.88 98 LEU A CA 1
ATOM 738 C C . LEU A 1 98 ? -9.586 1.239 -2.333 1.00 94.88 98 LEU A C 1
ATOM 740 O O . LEU A 1 98 ? -8.740 1.067 -3.206 1.00 94.88 98 LEU A O 1
ATOM 744 N N . GLY A 1 99 ? -9.935 2.458 -1.915 1.00 94.94 99 GLY A N 1
ATOM 745 C CA . GLY A 1 99 ? -9.388 3.680 -2.506 1.00 94.94 99 GLY A CA 1
ATOM 746 C C . GLY A 1 99 ? -7.872 3.785 -2.334 1.00 94.94 99 GLY A C 1
ATOM 747 O O . GLY A 1 99 ? -7.145 4.024 -3.301 1.00 94.94 99 GLY A O 1
ATOM 748 N N . MET A 1 100 ? -7.380 3.544 -1.118 1.00 94.19 100 MET A N 1
ATOM 749 C CA . MET A 1 100 ? -5.949 3.588 -0.816 1.00 94.19 100 MET A CA 1
ATOM 750 C C . MET A 1 100 ? -5.185 2.435 -1.475 1.00 94.19 100 MET A C 1
ATOM 752 O O . MET A 1 100 ? -4.079 2.652 -1.965 1.00 94.19 100 MET A O 1
ATOM 756 N N . GLY A 1 101 ? -5.763 1.233 -1.537 1.00 93.88 101 GLY A N 1
ATOM 757 C CA . GLY A 1 101 ? -5.131 0.072 -2.167 1.00 93.88 101 GLY A CA 1
ATOM 758 C C . GLY A 1 101 ? -5.016 0.213 -3.685 1.00 93.88 101 GLY A C 1
ATOM 759 O O . GLY A 1 101 ? -3.940 0.010 -4.251 1.00 93.88 101 GLY A O 1
ATOM 760 N N . VAL A 1 102 ? -6.081 0.673 -4.351 1.00 95.06 102 VAL A N 1
ATOM 761 C CA . VAL A 1 102 ? -6.045 0.986 -5.789 1.00 95.06 102 VAL A CA 1
ATOM 762 C C . VAL A 1 102 ? -5.037 2.100 -6.074 1.00 95.06 102 VAL A C 1
ATOM 764 O O . VAL A 1 102 ? -4.232 1.972 -6.996 1.00 95.06 102 VAL A O 1
ATOM 767 N N . GLY A 1 103 ? -5.017 3.159 -5.258 1.00 93.56 103 GLY A N 1
ATOM 768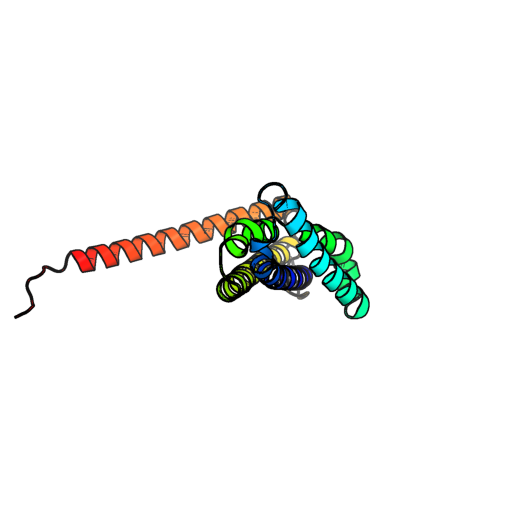 C CA . GLY A 1 103 ? -4.035 4.239 -5.385 1.00 93.56 103 GLY A CA 1
ATOM 769 C C . GLY A 1 103 ? -2.592 3.755 -5.220 1.00 93.56 103 GLY A C 1
ATOM 770 O O . GLY A 1 103 ? -1.721 4.124 -6.007 1.00 93.56 103 GLY A O 1
ATOM 771 N N . PHE A 1 104 ? -2.344 2.881 -4.242 1.00 92.31 104 PHE A N 1
ATOM 772 C CA . PHE A 1 104 ? -1.036 2.269 -4.018 1.00 92.31 104 PHE A CA 1
ATOM 773 C C . PHE A 1 104 ? -0.602 1.389 -5.196 1.00 92.31 104 PHE A C 1
ATOM 775 O O . PHE A 1 104 ? 0.511 1.534 -5.699 1.00 92.31 104 PHE A O 1
ATOM 782 N N . SER A 1 105 ? -1.498 0.532 -5.688 1.00 93.56 105 SER A N 1
ATOM 783 C CA . SER A 1 105 ? -1.237 -0.336 -6.840 1.00 93.56 105 SER A CA 1
ATOM 784 C C . SER A 1 105 ? -0.931 0.470 -8.101 1.00 93.56 105 SER A C 1
ATOM 786 O O . SER A 1 105 ? 0.026 0.172 -8.813 1.00 93.56 105 SER A O 1
ATOM 788 N N . LEU A 1 106 ? -1.692 1.540 -8.352 1.00 93.25 106 LEU A N 1
ATOM 789 C CA . LEU A 1 106 ? -1.461 2.427 -9.488 1.00 93.25 106 LEU A CA 1
ATOM 790 C C . LEU A 1 106 ? -0.121 3.165 -9.369 1.00 93.25 106 LEU A C 1
ATOM 792 O O . LEU A 1 106 ? 0.604 3.278 -10.356 1.00 93.25 106 LEU A O 1
ATOM 796 N N . ALA A 1 107 ? 0.237 3.629 -8.170 1.00 91.56 107 ALA A N 1
ATOM 797 C CA . ALA A 1 107 ? 1.525 4.271 -7.926 1.00 91.56 107 ALA A CA 1
ATOM 798 C C . ALA A 1 107 ? 2.699 3.312 -8.186 1.00 91.56 107 ALA A C 1
ATOM 800 O O . ALA A 1 107 ? 3.664 3.697 -8.849 1.00 91.56 107 ALA A O 1
ATOM 801 N N . LEU A 1 108 ? 2.602 2.056 -7.729 1.00 91.31 108 LEU A N 1
ATOM 802 C CA . LEU A 1 108 ? 3.606 1.026 -8.011 1.00 91.31 108 LEU A CA 1
ATOM 803 C C . LEU A 1 108 ? 3.687 0.687 -9.499 1.00 91.31 108 LEU A C 1
ATOM 805 O O . LEU A 1 108 ? 4.789 0.534 -10.023 1.00 91.31 108 LEU A O 1
ATOM 809 N N . LEU A 1 109 ? 2.548 0.595 -10.186 1.00 91.56 109 LEU A N 1
ATOM 810 C CA . LEU A 1 109 ? 2.511 0.314 -11.617 1.00 91.56 109 LEU A CA 1
ATOM 811 C C . LEU A 1 109 ? 3.165 1.439 -12.424 1.00 91.56 109 LEU A C 1
ATOM 813 O O . LEU A 1 109 ? 3.991 1.163 -13.292 1.00 91.56 109 LEU A O 1
ATOM 817 N N . LEU A 1 110 ? 2.850 2.700 -12.115 1.00 90.81 110 LEU A N 1
ATOM 818 C CA . LEU A 1 110 ? 3.459 3.868 -12.759 1.00 90.81 110 LEU A CA 1
ATOM 819 C C . LEU A 1 110 ? 4.972 3.909 -12.530 1.00 90.81 110 LEU A C 1
ATOM 821 O O . LEU A 1 110 ? 5.743 4.048 -13.479 1.00 90.81 110 LEU A O 1
ATOM 825 N N . LEU A 1 111 ? 5.401 3.732 -11.280 1.00 90.12 111 LEU A N 1
ATOM 826 C CA . LEU A 1 111 ? 6.814 3.714 -10.914 1.00 90.12 111 LEU A CA 1
ATOM 827 C C . LEU A 1 111 ? 7.555 2.558 -11.595 1.00 90.12 111 LEU A C 1
ATOM 829 O O . LEU A 1 111 ? 8.634 2.757 -12.150 1.00 90.12 111 LEU A O 1
ATOM 833 N N . GLY A 1 112 ? 6.972 1.359 -11.573 1.00 88.62 112 GLY A N 1
ATOM 834 C CA . GLY A 1 112 ? 7.520 0.172 -12.218 1.00 88.62 112 GLY A CA 1
ATOM 835 C C . GLY A 1 112 ? 7.638 0.342 -13.730 1.00 88.62 112 GLY A C 1
ATOM 836 O O . GLY A 1 112 ? 8.682 0.022 -14.285 1.00 88.62 112 GLY A O 1
ATOM 837 N N . SER A 1 113 ? 6.622 0.920 -14.375 1.00 87.56 113 SER A N 1
ATOM 838 C CA . SER A 1 113 ? 6.611 1.157 -15.825 1.00 87.56 113 SER A CA 1
ATOM 839 C C . SER A 1 113 ? 7.713 2.127 -16.245 1.00 87.56 113 SER A C 1
ATOM 841 O O . SER A 1 113 ? 8.488 1.831 -17.147 1.00 87.56 113 SER A O 1
ATOM 843 N N . ILE A 1 114 ? 7.845 3.262 -15.549 1.00 87.44 114 ILE A N 1
ATOM 844 C CA . ILE A 1 114 ? 8.893 4.252 -15.841 1.00 87.44 114 ILE A CA 1
ATOM 845 C C . ILE A 1 114 ? 10.285 3.637 -15.654 1.00 87.44 114 ILE A C 1
ATOM 847 O O . ILE A 1 114 ? 11.180 3.859 -16.471 1.00 87.44 114 ILE A O 1
ATOM 851 N N . ARG A 1 115 ? 10.473 2.843 -14.594 1.00 87.38 115 ARG A N 1
ATOM 852 C CA . ARG A 1 115 ? 11.759 2.191 -14.318 1.00 87.38 115 ARG A CA 1
ATOM 853 C C . ARG A 1 115 ? 12.096 1.089 -15.315 1.00 87.38 115 ARG A C 1
ATOM 855 O O . ARG A 1 115 ? 13.271 0.920 -15.616 1.00 87.38 115 ARG A O 1
ATOM 862 N N . GLU A 1 116 ? 11.109 0.375 -15.843 1.00 85.06 116 GLU A N 1
ATOM 863 C CA . GLU A 1 116 ? 11.329 -0.657 -16.861 1.00 85.06 116 GLU A CA 1
ATOM 864 C C . GLU A 1 116 ? 11.745 -0.048 -18.202 1.00 85.06 116 GLU A C 1
ATOM 866 O O . GLU A 1 116 ? 12.756 -0.460 -18.773 1.00 85.06 116 GLU A O 1
ATOM 871 N N . ILE A 1 117 ? 11.062 1.024 -18.624 1.00 83.44 117 ILE A N 1
ATOM 872 C CA . ILE A 1 117 ? 11.398 1.766 -19.848 1.00 83.44 117 ILE A CA 1
ATOM 873 C C . ILE A 1 117 ? 12.819 2.328 -19.754 1.00 83.44 117 ILE A C 1
ATOM 875 O O . ILE A 1 117 ? 13.629 2.148 -20.656 1.00 83.44 117 ILE A O 1
ATOM 879 N N . LEU A 1 118 ? 13.147 3.009 -18.656 1.00 81.00 118 LEU A N 1
ATOM 880 C CA . LEU A 1 118 ? 14.424 3.718 -18.526 1.00 81.00 118 LEU A CA 1
ATOM 881 C C . LEU A 1 118 ? 15.590 2.796 -18.133 1.00 81.00 118 LEU A C 1
ATOM 883 O O . LEU A 1 118 ? 16.743 3.071 -18.469 1.00 81.00 118 LEU A O 1
ATOM 887 N N . GLY A 1 119 ? 15.305 1.716 -17.406 1.00 76.31 119 GLY A N 1
ATOM 888 C CA . GLY A 1 119 ? 16.304 0.786 -16.888 1.00 76.31 119 GLY A CA 1
ATOM 889 C C . GLY A 1 119 ? 16.596 -0.394 -17.806 1.00 76.31 119 GLY A C 1
ATOM 890 O O . GLY A 1 119 ? 17.742 -0.817 -17.853 1.00 76.31 119 GLY A O 1
ATOM 891 N N . SER A 1 120 ? 15.601 -0.903 -18.538 1.00 69.81 120 SER A N 1
ATOM 892 C CA . SER A 1 120 ? 15.732 -2.095 -19.391 1.00 69.81 120 SER A CA 1
ATOM 893 C C . SER A 1 120 ? 15.349 -1.849 -20.851 1.00 69.81 120 SER A C 1
ATOM 895 O O . SER A 1 120 ? 15.482 -2.766 -21.656 1.00 69.81 120 SER A O 1
ATOM 897 N N . ASN A 1 121 ? 14.877 -0.643 -21.204 1.00 70.06 121 ASN A N 1
ATOM 898 C CA . ASN A 1 121 ? 14.381 -0.318 -22.548 1.00 70.06 121 ASN A CA 1
ATOM 899 C C . ASN A 1 121 ? 13.301 -1.298 -23.053 1.00 70.06 121 ASN A C 1
ATOM 901 O O . ASN A 1 121 ? 13.136 -1.530 -24.252 1.00 70.06 121 ASN A O 1
ATOM 905 N N . ALA A 1 122 ? 12.558 -1.866 -22.108 1.00 66.44 122 ALA A N 1
ATOM 906 C CA . ALA A 1 122 ? 11.502 -2.824 -22.350 1.00 66.44 122 ALA A CA 1
ATOM 907 C C . ALA A 1 122 ? 10.218 -2.337 -21.682 1.00 66.44 122 ALA A C 1
ATOM 909 O O . ALA A 1 122 ? 10.252 -1.595 -20.696 1.00 66.44 122 ALA A O 1
ATOM 910 N N . LEU A 1 123 ? 9.081 -2.747 -22.227 1.00 69.62 123 LEU A N 1
ATOM 911 C CA . LEU A 1 123 ? 7.787 -2.559 -21.589 1.00 69.62 123 LEU A CA 1
ATOM 912 C C . LEU A 1 123 ? 6.977 -3.834 -21.788 1.00 69.62 123 LEU A C 1
ATOM 914 O O . LEU A 1 123 ? 6.707 -4.215 -22.926 1.00 69.62 123 LEU A O 1
ATOM 918 N N . PHE A 1 124 ? 6.653 -4.521 -20.687 1.00 65.88 124 PHE A N 1
ATOM 919 C CA . PHE A 1 124 ? 6.015 -5.846 -20.731 1.00 65.88 124 PHE A CA 1
ATOM 920 C C . PHE A 1 124 ? 6.803 -6.855 -21.591 1.00 65.88 124 PHE A C 1
ATOM 922 O O . PHE A 1 124 ? 6.224 -7.657 -22.318 1.00 65.88 124 PHE A O 1
ATOM 929 N N . GLY A 1 125 ? 8.138 -6.782 -21.549 1.00 63.19 125 GLY A N 1
ATOM 930 C CA . GLY A 1 125 ? 9.020 -7.696 -22.287 1.00 63.19 125 GLY A CA 1
ATOM 931 C C . GLY A 1 125 ? 9.244 -7.368 -23.770 1.00 63.19 125 GLY A C 1
ATOM 932 O O . GLY A 1 125 ? 10.018 -8.067 -24.417 1.00 63.19 125 GLY A O 1
ATOM 933 N N . TYR A 1 126 ? 8.643 -6.301 -24.310 1.00 68.69 126 TYR A N 1
ATOM 934 C CA . TYR A 1 126 ? 8.906 -5.840 -25.679 1.00 68.69 126 TYR A CA 1
ATOM 935 C C . TYR A 1 126 ? 9.950 -4.719 -25.693 1.00 68.69 126 TYR A C 1
ATOM 937 O O . TYR A 1 126 ? 9.779 -3.708 -25.006 1.00 68.69 126 TYR A O 1
ATOM 945 N N . GLU A 1 127 ? 11.019 -4.880 -26.480 1.00 67.06 127 GLU A N 1
ATOM 946 C CA . GLU A 1 127 ? 12.030 -3.836 -26.691 1.00 67.06 127 GLU A CA 1
ATOM 947 C C . GLU A 1 127 ? 11.433 -2.661 -27.474 1.00 67.06 127 GLU A C 1
ATOM 949 O O . GLU A 1 127 ? 10.918 -2.829 -28.580 1.00 67.06 127 GLU A O 1
ATOM 954 N N . LEU A 1 128 ? 11.503 -1.457 -26.902 1.00 65.38 128 LEU A N 1
ATOM 955 C CA . LEU A 1 128 ? 10.888 -0.269 -27.502 1.00 65.38 128 LEU A CA 1
ATOM 956 C C . LEU A 1 128 ? 11.808 0.428 -28.516 1.00 65.38 128 LEU A C 1
ATOM 958 O O . LEU A 1 128 ? 11.323 0.958 -29.514 1.00 65.38 128 LEU A O 1
ATOM 962 N N . ILE A 1 129 ? 13.123 0.468 -28.262 1.00 65.19 129 ILE A N 1
ATOM 963 C CA . ILE A 1 129 ? 14.084 1.218 -29.092 1.00 65.19 129 ILE A CA 1
ATOM 964 C C . ILE A 1 129 ? 15.374 0.407 -29.304 1.00 65.19 129 ILE A C 1
ATOM 966 O O . ILE A 1 129 ? 16.203 0.352 -28.393 1.00 65.19 129 ILE A O 1
ATOM 970 N N . PRO A 1 130 ? 15.633 -0.176 -30.485 1.00 59.94 130 PRO A N 1
ATOM 971 C CA . PRO A 1 130 ? 16.912 -0.834 -30.740 1.00 59.94 130 PRO A CA 1
ATOM 972 C C . PRO A 1 130 ? 18.060 0.191 -30.657 1.00 59.94 130 PRO A C 1
ATOM 974 O O . PRO A 1 130 ? 18.083 1.175 -31.394 1.00 59.94 130 PRO A O 1
ATOM 977 N N . GLY A 1 131 ? 19.006 -0.022 -29.735 1.00 63.22 131 GLY A N 1
ATOM 978 C CA . GLY A 1 131 ? 20.196 0.828 -29.556 1.00 63.22 131 GLY A CA 1
ATOM 979 C C . GLY A 1 131 ? 20.192 1.758 -28.336 1.00 63.22 131 GLY A C 1
ATOM 980 O O . GLY A 1 131 ? 21.188 2.445 -28.102 1.00 63.22 131 GLY A O 1
ATOM 981 N N . PHE A 1 132 ? 19.132 1.772 -27.521 1.00 63.72 132 PHE A N 1
ATOM 982 C CA . PHE A 1 132 ? 19.154 2.502 -26.252 1.00 63.72 132 PHE A CA 1
ATOM 983 C C . PHE A 1 132 ? 19.976 1.728 -25.214 1.00 63.72 132 PHE A C 1
ATOM 985 O O . PHE A 1 132 ? 19.702 0.562 -24.933 1.00 63.72 132 PHE A O 1
ATOM 992 N N . ARG A 1 133 ? 21.006 2.359 -24.639 1.00 63.75 133 ARG A N 1
ATOM 993 C CA . ARG A 1 133 ? 21.801 1.736 -23.574 1.00 63.75 133 ARG A CA 1
ATOM 994 C C . ARG A 1 133 ? 21.008 1.776 -22.262 1.00 63.75 133 ARG A C 1
ATOM 996 O O . ARG A 1 133 ? 20.751 2.879 -21.778 1.00 63.75 133 ARG A O 1
ATOM 1003 N N . PRO A 1 134 ? 20.645 0.624 -21.673 1.00 66.62 134 PRO A N 1
ATOM 1004 C CA . PRO A 1 134 ? 19.888 0.589 -20.429 1.00 66.62 134 PRO A CA 1
ATOM 1005 C C . PRO A 1 134 ? 20.643 1.314 -19.311 1.00 66.62 134 PRO A C 1
ATOM 1007 O O . PRO A 1 134 ? 21.816 1.037 -19.039 1.00 66.62 134 PRO A O 1
ATOM 1010 N N . ALA A 1 135 ? 19.974 2.259 -18.650 1.00 71.88 135 ALA A N 1
ATOM 1011 C CA . ALA A 1 135 ? 20.551 2.966 -17.520 1.00 71.88 135 ALA A CA 1
ATOM 1012 C C . ALA A 1 135 ? 20.465 2.072 -16.273 1.00 71.88 135 ALA A C 1
ATOM 1014 O O . ALA A 1 135 ? 19.483 2.130 -15.535 1.00 71.88 135 ALA A O 1
ATOM 1015 N N . MET A 1 136 ? 21.502 1.265 -16.003 1.00 73.75 136 MET A N 1
ATOM 1016 C CA . MET A 1 136 ? 21.534 0.347 -14.842 1.00 73.75 136 MET A CA 1
ATOM 1017 C C . MET A 1 136 ? 21.200 1.031 -13.506 1.00 73.75 136 MET A C 1
ATOM 1019 O O . MET A 1 136 ? 20.593 0.423 -12.626 1.00 73.75 136 MET A O 1
ATOM 1023 N N . ILE A 1 137 ? 21.540 2.317 -13.361 1.00 80.81 137 ILE A N 1
ATOM 1024 C CA . ILE A 1 137 ? 21.235 3.132 -12.173 1.00 80.81 137 ILE A CA 1
ATOM 1025 C C . ILE A 1 137 ? 19.725 3.152 -11.871 1.00 80.81 137 ILE A C 1
ATOM 1027 O O . ILE A 1 137 ? 19.331 3.237 -10.709 1.00 80.81 137 ILE A O 1
ATOM 1031 N N . MET A 1 138 ? 18.875 3.029 -12.895 1.00 82.38 138 MET A N 1
ATOM 1032 C CA . MET A 1 138 ? 17.421 3.082 -12.760 1.00 82.38 138 MET A CA 1
ATOM 1033 C C . MET A 1 138 ? 16.807 1.800 -12.166 1.00 82.38 138 MET A C 1
ATOM 1035 O O . MET A 1 138 ? 15.739 1.832 -11.540 1.00 82.38 138 MET A O 1
ATOM 1039 N N . ILE A 1 139 ? 17.497 0.669 -12.317 1.00 81.88 139 ILE A N 1
ATOM 1040 C CA . ILE A 1 139 ? 17.089 -0.618 -11.739 1.00 81.88 139 ILE A CA 1
ATOM 1041 C C . ILE A 1 139 ? 17.444 -0.669 -10.245 1.00 81.88 139 ILE A C 1
ATOM 1043 O O . ILE A 1 139 ? 16.727 -1.282 -9.457 1.00 81.88 139 ILE A O 1
ATOM 1047 N N . LEU A 1 140 ? 18.488 0.043 -9.823 1.00 86.88 140 LEU A N 1
ATOM 1048 C CA . LEU A 1 140 ? 18.917 0.108 -8.426 1.00 86.88 140 LEU A CA 1
ATOM 1049 C C . LEU A 1 140 ? 18.006 1.009 -7.552 1.00 86.88 140 LEU A C 1
ATOM 1051 O O . LEU A 1 140 ? 17.271 1.851 -8.078 1.00 86.88 140 LEU A O 1
ATOM 1055 N N . PRO A 1 141 ? 18.068 0.883 -6.206 1.00 87.38 141 PRO A N 1
ATOM 1056 C CA . PRO A 1 141 ? 17.331 1.738 -5.264 1.00 87.38 141 PRO A CA 1
ATOM 1057 C C . PRO A 1 141 ? 17.414 3.259 -5.519 1.00 87.38 141 PRO A C 1
ATOM 1059 O O . PRO A 1 141 ? 16.362 3.900 -5.498 1.00 87.38 141 PRO A O 1
ATOM 1062 N N . PRO A 1 142 ? 18.584 3.875 -5.812 1.00 89.06 142 PRO A N 1
ATOM 1063 C CA . PRO A 1 142 ? 18.670 5.291 -6.194 1.00 89.06 142 PRO A CA 1
ATOM 1064 C C . PRO A 1 142 ? 17.757 5.683 -7.365 1.00 89.06 142 PRO A C 1
ATOM 1066 O O . PRO A 1 142 ? 17.166 6.761 -7.339 1.00 89.06 142 PRO A O 1
ATOM 1069 N N . GLY A 1 143 ? 17.572 4.806 -8.357 1.00 87.50 143 GLY A N 1
ATOM 1070 C CA . GLY A 1 143 ? 16.645 5.032 -9.468 1.00 87.50 143 GLY A CA 1
ATOM 1071 C C . GLY A 1 143 ? 15.184 5.151 -9.029 1.00 87.50 143 GLY A C 1
ATOM 1072 O O . GLY A 1 143 ? 14.438 5.987 -9.544 1.00 87.50 143 GLY A O 1
ATOM 1073 N N . ALA A 1 144 ? 14.775 4.374 -8.021 1.00 87.81 144 ALA A N 1
ATOM 1074 C CA . ALA A 1 144 ? 13.434 4.465 -7.444 1.00 87.81 144 ALA A CA 1
ATOM 1075 C C . ALA A 1 144 ? 13.199 5.819 -6.752 1.00 87.81 144 ALA A C 1
ATOM 1077 O O . ALA A 1 144 ? 12.160 6.442 -6.950 1.00 87.81 144 ALA A O 1
ATOM 1078 N N . PHE A 1 145 ? 14.175 6.322 -5.992 1.00 91.06 145 PHE A N 1
ATOM 1079 C CA . PHE A 1 145 ? 14.052 7.631 -5.341 1.00 91.06 145 PHE A CA 1
ATOM 1080 C C . PHE A 1 145 ? 14.006 8.784 -6.347 1.00 91.06 145 PHE A C 1
ATOM 1082 O O . PHE A 1 145 ? 13.187 9.690 -6.199 1.00 91.06 145 PHE A O 1
ATOM 1089 N N . LEU A 1 146 ? 14.834 8.732 -7.396 1.00 91.44 146 LEU A N 1
ATOM 1090 C CA . LEU A 1 146 ? 14.820 9.735 -8.464 1.00 91.44 146 LEU A CA 1
ATOM 1091 C C . LEU A 1 146 ? 13.475 9.757 -9.199 1.00 91.44 146 LEU A C 1
ATOM 1093 O O . LEU A 1 146 ? 12.899 10.825 -9.394 1.00 91.44 146 LEU A O 1
ATOM 1097 N N . THR A 1 147 ? 12.947 8.588 -9.567 1.00 90.50 147 THR A N 1
ATOM 1098 C CA . THR A 1 147 ? 11.648 8.489 -10.255 1.00 90.50 147 THR A CA 1
ATOM 1099 C C .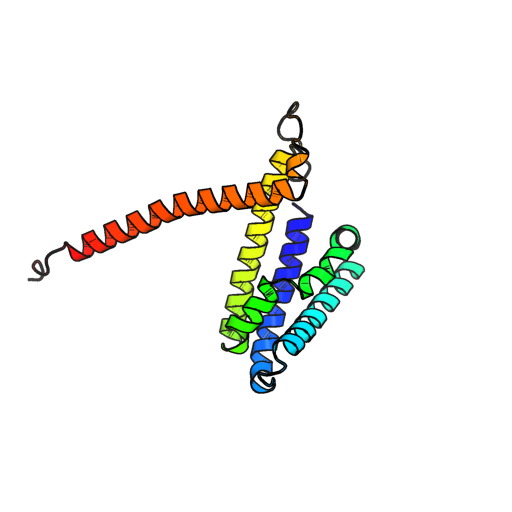 THR A 1 147 ? 10.494 8.976 -9.389 1.00 90.50 147 THR A C 1
ATOM 1101 O O . THR A 1 147 ? 9.670 9.745 -9.881 1.00 90.50 147 THR A O 1
ATOM 1104 N N . ILE A 1 148 ? 10.461 8.625 -8.097 1.00 90.69 148 ILE A N 1
ATOM 1105 C CA . ILE A 1 148 ? 9.477 9.166 -7.145 1.00 90.69 148 ILE A CA 1
ATOM 1106 C C . ILE A 1 148 ? 9.602 10.690 -7.043 1.00 90.69 148 ILE A C 1
ATOM 1108 O O . ILE A 1 148 ? 8.589 11.384 -7.104 1.00 90.69 148 ILE A O 1
ATOM 1112 N N . GLY A 1 149 ? 10.821 11.223 -6.924 1.00 91.06 149 GLY A N 1
ATOM 1113 C CA . GLY A 1 149 ? 11.064 12.664 -6.835 1.00 91.06 149 GLY A CA 1
ATOM 1114 C C . GLY A 1 149 ? 10.557 13.429 -8.060 1.00 91.06 149 GLY A C 1
ATOM 1115 O O . GLY A 1 149 ? 9.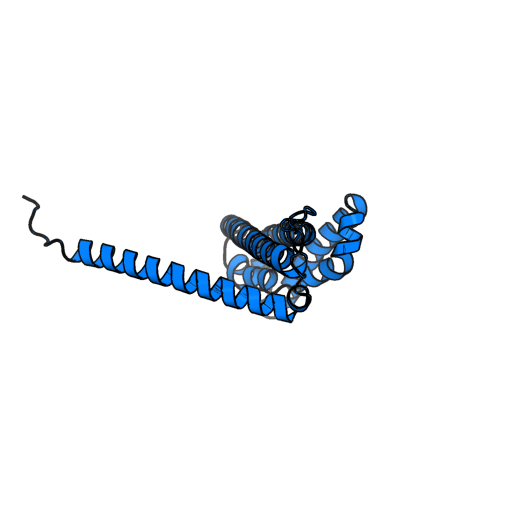843 14.421 -7.916 1.00 91.06 149 GLY A O 1
ATOM 1116 N N . PHE A 1 150 ? 10.849 12.934 -9.267 1.00 91.50 150 PHE A N 1
ATOM 1117 C CA . PHE A 1 150 ? 10.347 13.523 -10.512 1.00 91.50 150 PHE A CA 1
ATOM 1118 C C . PHE A 1 150 ? 8.826 13.406 -10.652 1.00 91.50 150 PHE A C 1
ATOM 1120 O O . PHE A 1 150 ? 8.181 14.381 -11.033 1.00 91.50 150 PHE A O 1
ATOM 1127 N N . LEU A 1 151 ? 8.238 12.253 -10.311 1.00 90.50 151 LEU A N 1
ATOM 1128 C CA . LEU A 1 151 ? 6.783 12.059 -10.317 1.00 90.50 151 LEU A CA 1
ATOM 1129 C C . LEU A 1 151 ? 6.084 13.032 -9.364 1.00 90.50 151 LEU A C 1
ATOM 1131 O O . LEU A 1 151 ? 5.124 13.693 -9.755 1.00 90.50 151 LEU A O 1
ATOM 1135 N N . LEU A 1 152 ? 6.579 13.155 -8.130 1.00 89.31 152 LEU A N 1
ATOM 1136 C CA . LEU A 1 152 ? 6.036 14.087 -7.144 1.00 89.31 152 LEU A CA 1
ATOM 1137 C C . LEU A 1 152 ? 6.196 15.541 -7.596 1.00 89.31 152 LEU A C 1
ATOM 1139 O O . LEU A 1 152 ? 5.253 16.315 -7.459 1.00 89.31 152 LEU A O 1
ATOM 1143 N N . GLY A 1 153 ? 7.342 15.903 -8.178 1.00 91.69 153 GLY A N 1
ATOM 1144 C CA . GLY A 1 153 ? 7.569 17.231 -8.751 1.00 91.69 153 GLY A CA 1
ATOM 1145 C C . GLY A 1 153 ? 6.602 17.548 -9.894 1.00 91.69 153 GLY A C 1
ATOM 1146 O O . GLY A 1 153 ? 5.980 18.608 -9.904 1.00 91.69 153 GLY A O 1
ATOM 1147 N N . LEU A 1 154 ? 6.396 16.607 -10.818 1.00 89.69 154 LEU A N 1
ATOM 1148 C CA . LEU A 1 154 ? 5.443 16.760 -11.916 1.00 89.69 154 LEU A CA 1
ATOM 1149 C C . LEU A 1 154 ? 4.006 16.894 -11.396 1.00 89.69 154 LEU A C 1
ATOM 1151 O O . LEU A 1 154 ? 3.283 17.802 -11.809 1.00 89.69 154 LEU A O 1
ATOM 1155 N N . PHE A 1 155 ? 3.596 16.041 -10.454 1.00 88.19 155 PHE A N 1
ATOM 1156 C CA . PHE A 1 155 ? 2.277 16.146 -9.835 1.00 88.19 155 PHE A CA 1
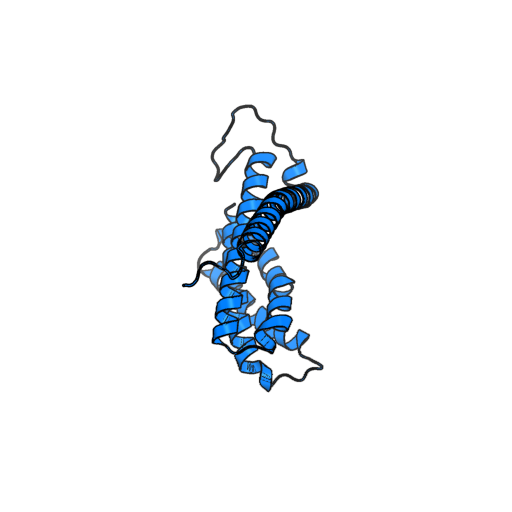ATOM 1157 C C . PHE A 1 155 ? 2.101 17.451 -9.060 1.00 88.19 155 PHE A C 1
ATOM 1159 O O . PHE A 1 155 ? 1.020 18.032 -9.112 1.00 88.19 155 PHE A O 1
ATOM 1166 N N . ALA A 1 156 ? 3.143 17.955 -8.396 1.00 89.38 156 ALA A N 1
ATOM 1167 C CA . ALA A 1 156 ? 3.106 19.250 -7.726 1.00 89.38 156 ALA A CA 1
ATOM 1168 C C . ALA A 1 156 ? 2.915 20.402 -8.727 1.00 89.38 156 ALA A C 1
ATOM 1170 O O . ALA A 1 156 ? 2.091 21.283 -8.485 1.00 89.38 156 ALA A O 1
ATOM 1171 N N . LEU A 1 157 ? 3.593 20.368 -9.881 1.00 89.56 157 LEU A N 1
ATOM 1172 C CA . LEU A 1 157 ? 3.424 21.366 -10.945 1.00 89.56 157 LEU A CA 1
ATOM 1173 C C . LEU A 1 157 ? 2.017 21.328 -11.558 1.00 89.56 157 LEU A C 1
ATOM 1175 O O . LEU A 1 157 ? 1.397 22.374 -11.753 1.00 89.56 157 LEU A O 1
ATOM 1179 N N . ILE A 1 158 ? 1.491 20.132 -11.836 1.00 89.12 158 ILE A N 1
ATOM 1180 C CA . ILE A 1 158 ? 0.134 19.959 -12.374 1.00 89.12 158 ILE A CA 1
ATOM 1181 C C . ILE A 1 158 ? -0.910 20.405 -11.343 1.00 89.12 158 ILE A C 1
ATOM 1183 O O . ILE A 1 158 ? -1.864 21.103 -11.690 1.00 89.12 158 ILE A O 1
ATOM 1187 N N . ARG A 1 159 ? -0.725 20.043 -10.067 1.00 86.31 159 ARG A N 1
ATOM 1188 C CA . ARG A 1 159 ? -1.629 20.424 -8.978 1.00 86.31 159 ARG A CA 1
ATOM 1189 C C . ARG A 1 159 ? -1.624 21.928 -8.739 1.00 86.31 159 ARG A C 1
ATOM 1191 O O . ARG A 1 159 ? -2.704 22.489 -8.606 1.00 86.31 159 ARG A O 1
ATOM 1198 N N . SER A 1 160 ? -0.455 22.570 -8.735 1.00 80.50 160 SER A N 1
ATOM 1199 C CA . SER A 1 160 ? -0.329 24.025 -8.580 1.00 80.50 160 SER A CA 1
ATOM 1200 C C . SER A 1 160 ? -1.189 24.768 -9.610 1.00 80.50 160 SER A C 1
ATOM 1202 O O . SER A 1 160 ? -2.004 25.610 -9.250 1.00 80.50 160 SER A O 1
ATOM 1204 N N . ARG A 1 161 ? -1.156 24.330 -10.877 1.00 73.06 161 ARG A N 1
ATOM 1205 C CA . ARG A 1 161 ? -2.005 24.892 -11.942 1.00 73.06 161 ARG A CA 1
ATOM 1206 C C . ARG A 1 161 ? -3.501 24.634 -11.760 1.00 73.06 161 ARG A C 1
ATOM 1208 O O . ARG A 1 161 ? -4.308 25.396 -12.282 1.00 73.06 161 ARG A O 1
ATOM 1215 N N . ARG A 1 162 ? -3.888 23.544 -11.091 1.00 70.31 162 ARG A N 1
ATOM 1216 C CA . ARG A 1 162 ? -5.297 23.191 -10.854 1.00 70.31 162 ARG A CA 1
ATOM 1217 C C . ARG A 1 162 ? -5.879 23.995 -9.694 1.00 70.31 162 ARG A C 1
ATOM 1219 O O . ARG A 1 162 ? -6.950 24.563 -9.855 1.00 70.31 162 ARG A O 1
ATOM 1226 N N . VAL A 1 163 ? -5.123 24.116 -8.602 1.00 69.00 163 VAL A N 1
ATOM 1227 C CA . VAL A 1 163 ? -5.475 24.939 -7.434 1.00 69.00 163 VAL A CA 1
ATOM 1228 C C . VAL A 1 163 ? -5.584 26.411 -7.831 1.00 69.00 163 VAL A C 1
ATOM 1230 O O . VAL A 1 163 ? -6.584 27.045 -7.528 1.00 69.00 163 VAL A O 1
ATOM 1233 N N . GLU A 1 164 ? -4.638 26.928 -8.622 1.00 67.69 164 GLU A N 1
ATOM 1234 C CA . GLU A 1 164 ? -4.692 28.313 -9.113 1.00 67.69 164 GLU A CA 1
ATOM 1235 C C . GLU A 1 164 ? -5.911 28.567 -10.027 1.00 67.69 164 GLU A C 1
ATOM 1237 O O . GLU A 1 164 ? -6.447 29.673 -10.089 1.00 67.69 164 GLU A O 1
ATOM 1242 N N . ARG A 1 165 ? -6.382 27.538 -10.745 1.00 63.53 165 ARG A N 1
ATOM 1243 C CA . ARG A 1 165 ? -7.569 27.616 -11.611 1.00 63.53 165 ARG A CA 1
ATOM 1244 C C . ARG A 1 165 ? -8.872 27.542 -10.808 1.00 63.53 165 ARG A C 1
ATOM 1246 O O . ARG A 1 165 ? -9.815 28.245 -11.153 1.00 63.53 165 ARG A O 1
ATOM 1253 N N . GLU A 1 166 ? -8.906 26.736 -9.749 1.00 65.62 166 GLU A N 1
ATOM 1254 C CA . GLU A 1 166 ? -10.021 26.647 -8.796 1.00 65.62 166 GLU A CA 1
ATOM 1255 C C . GLU A 1 166 ? -10.156 27.936 -7.968 1.00 65.62 166 GLU A C 1
ATOM 1257 O O . GLU A 1 166 ? -11.259 28.465 -7.858 1.00 65.62 166 GLU A O 1
ATOM 1262 N N . GLU A 1 167 ? -9.049 28.518 -7.492 1.00 66.44 167 GLU A N 1
ATOM 1263 C CA . GLU A 1 167 ? -9.044 29.830 -6.823 1.00 66.44 167 GLU A CA 1
ATOM 1264 C C . GLU A 1 167 ? -9.520 30.951 -7.755 1.00 66.44 167 GLU A C 1
ATOM 1266 O O . GLU A 1 167 ? -10.310 31.800 -7.347 1.00 66.44 167 GLU A O 1
ATOM 1271 N N . LYS A 1 168 ? -9.102 30.946 -9.029 1.00 66.56 168 LYS A N 1
ATOM 1272 C CA . LYS A 1 168 ? -9.582 31.918 -10.028 1.00 66.56 168 LYS A CA 1
ATOM 1273 C C 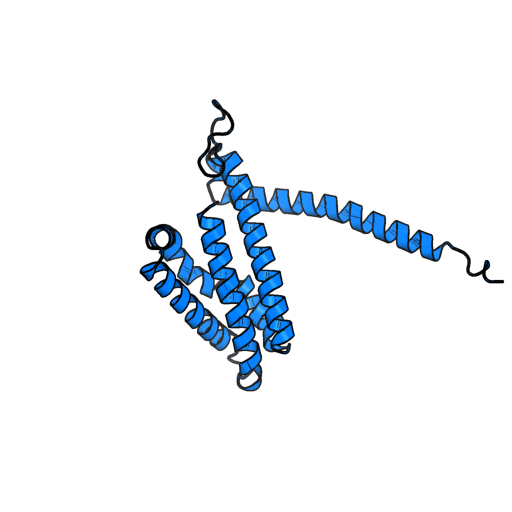. LYS A 1 168 ? -11.081 31.785 -10.309 1.00 66.56 168 LYS A C 1
ATOM 1275 O O . LYS A 1 168 ? -11.734 32.806 -10.488 1.00 66.56 168 LYS A O 1
ATOM 1280 N N . MET A 1 169 ? -11.630 30.569 -10.332 1.00 61.34 169 MET A N 1
ATOM 1281 C CA . MET A 1 169 ? -13.075 30.357 -10.498 1.00 61.34 169 MET A CA 1
ATOM 1282 C C . MET A 1 169 ? -13.865 30.753 -9.247 1.00 61.34 169 MET A C 1
ATOM 1284 O O . MET A 1 169 ? -14.884 31.419 -9.374 1.00 61.34 169 MET A O 1
ATOM 1288 N N . MET A 1 170 ? -13.363 30.443 -8.048 1.00 59.69 170 MET A N 1
ATOM 1289 C CA . MET A 1 170 ? -13.988 30.857 -6.787 1.00 59.69 170 MET A CA 1
ATOM 1290 C C . MET A 1 170 ? -13.981 32.383 -6.620 1.00 59.69 170 MET A C 1
ATOM 1292 O O . MET A 1 170 ? -14.996 32.969 -6.259 1.00 59.69 170 MET A O 1
ATOM 1296 N N . ASN A 1 171 ? -12.876 33.050 -6.962 1.00 63.78 171 ASN A N 1
ATOM 1297 C CA . ASN A 1 171 ? -12.789 34.512 -6.930 1.00 63.78 171 ASN A CA 1
ATOM 1298 C C . ASN A 1 171 ? -13.649 35.179 -8.017 1.00 63.78 171 ASN A C 1
ATOM 1300 O O . ASN A 1 171 ? -14.133 36.285 -7.801 1.00 63.78 171 ASN A O 1
ATOM 1304 N N . ALA A 1 172 ? -13.861 34.527 -9.166 1.00 65.25 172 ALA A N 1
ATOM 1305 C CA . ALA A 1 172 ? -14.768 35.016 -10.207 1.00 65.25 172 ALA A CA 1
ATOM 1306 C C . ALA A 1 172 ? -16.250 34.875 -9.810 1.00 65.25 172 ALA A C 1
ATOM 1308 O O . ALA A 1 172 ? -17.034 35.772 -10.102 1.00 65.25 172 ALA A O 1
ATOM 1309 N N . GLU A 1 173 ? -16.615 33.799 -9.105 1.00 59.41 173 GLU A N 1
ATOM 1310 C CA . GLU A 1 173 ? -17.955 33.599 -8.532 1.00 59.41 173 GLU A CA 1
ATOM 1311 C C . GLU A 1 173 ? -18.254 34.639 -7.433 1.00 59.41 173 GLU A C 1
ATOM 1313 O O . GLU A 1 173 ? -19.337 35.212 -7.397 1.00 59.41 173 GLU A O 1
ATOM 1318 N N . ILE A 1 174 ? -17.271 34.943 -6.573 1.00 60.00 174 ILE A N 1
ATOM 1319 C CA . ILE A 1 174 ? -17.383 35.962 -5.509 1.00 60.00 174 ILE A CA 1
ATOM 1320 C C . ILE A 1 174 ? -17.400 37.393 -6.084 1.00 60.00 174 ILE A C 1
ATOM 1322 O O . ILE A 1 174 ? -17.961 38.301 -5.476 1.00 60.00 174 ILE A O 1
ATOM 1326 N N . ALA A 1 175 ? -16.800 37.612 -7.258 1.00 60.56 175 ALA A N 1
ATOM 1327 C CA . ALA A 1 175 ? -16.786 38.908 -7.938 1.00 60.56 175 ALA A CA 1
ATOM 1328 C C . ALA A 1 175 ? -18.069 39.210 -8.738 1.00 60.56 175 ALA A C 1
ATOM 1330 O O . ALA A 1 175 ? -18.176 40.301 -9.303 1.00 60.56 175 ALA A O 1
ATOM 1331 N N . LEU A 1 176 ? -19.037 38.285 -8.800 1.00 56.50 176 LEU A N 1
ATOM 1332 C CA . LEU A 1 176 ? -20.368 38.578 -9.328 1.00 56.50 176 LEU A CA 1
ATOM 1333 C C . LEU A 1 176 ? -21.146 39.379 -8.266 1.00 56.50 176 LEU A C 1
ATOM 1335 O O . LEU A 1 176 ? -21.418 38.848 -7.190 1.00 56.50 176 LEU A O 1
ATOM 1339 N N . PRO A 1 177 ? -21.496 40.656 -8.517 1.00 53.09 177 PRO A N 1
ATOM 1340 C CA . PRO A 1 177 ? -22.240 41.450 -7.546 1.00 53.09 177 PRO A CA 1
ATOM 1341 C C . PRO A 1 177 ? -23.604 40.811 -7.249 1.00 53.09 177 PRO A C 1
ATOM 1343 O O . PRO A 1 177 ? -24.286 40.346 -8.164 1.00 53.09 177 PRO A O 1
ATOM 1346 N N . GLU A 1 178 ? -24.030 40.851 -5.981 1.00 52.62 178 GLU A N 1
ATOM 1347 C CA . GLU A 1 178 ? -25.356 40.441 -5.472 1.00 52.62 178 GLU A CA 1
ATOM 1348 C C . GLU A 1 178 ? -26.528 41.303 -6.018 1.00 52.62 178 GLU A C 1
ATOM 1350 O O . GLU A 1 178 ? -27.475 41.615 -5.305 1.00 52.62 178 GLU A O 1
ATOM 1355 N N . GLY A 1 179 ? -26.494 41.716 -7.289 1.00 51.84 179 GLY A N 1
ATOM 1356 C CA . GLY A 1 179 ? -27.369 42.751 -7.848 1.00 51.84 179 GLY A CA 1
ATOM 1357 C C . GLY A 1 179 ? -27.928 42.476 -9.245 1.00 51.84 179 GLY A C 1
ATOM 1358 O O . GLY A 1 179 ? -28.114 43.418 -10.004 1.00 51.84 179 GLY A O 1
ATOM 1359 N N . ALA A 1 180 ? -28.200 41.220 -9.606 1.00 46.72 180 ALA A N 1
ATOM 1360 C CA . ALA A 1 180 ? -28.996 40.886 -10.799 1.00 46.72 180 ALA A CA 1
ATOM 1361 C C . ALA A 1 180 ? -30.037 39.787 -10.510 1.00 46.72 180 ALA A C 1
ATOM 1363 O O . ALA A 1 180 ? -30.229 38.857 -11.291 1.00 46.72 180 ALA A O 1
ATOM 1364 N N . LYS A 1 181 ? -30.682 39.882 -9.342 1.00 42.66 181 LYS A N 1
ATOM 1365 C CA . LYS A 1 181 ? -31.953 39.214 -9.046 1.00 42.66 181 LYS A CA 1
ATOM 1366 C C . LYS A 1 181 ? -33.008 40.284 -8.782 1.00 42.66 181 LYS A C 1
ATOM 1368 O O . LYS A 1 181 ? -33.260 40.602 -7.628 1.00 42.66 181 LYS A O 1
ATOM 1373 N N . GLU A 1 182 ? -33.590 40.802 -9.855 1.00 39.41 182 GLU A N 1
ATOM 1374 C CA . GLU A 1 182 ? -35.000 41.208 -9.933 1.00 39.41 182 GLU A CA 1
ATOM 1375 C C . GLU A 1 182 ? -35.530 40.802 -11.309 1.00 39.41 182 GLU A C 1
ATOM 1377 O O . GLU A 1 182 ? -34.793 41.000 -12.304 1.00 39.41 182 GLU A O 1
#